Protein AF-A0A9P4JYI6-F1 (afdb_monomer_lite)

pLDDT: mean 71.0, std 21.65, range [31.23, 93.5]

Structure (mmCIF, N/CA/C/O backbone):
data_AF-A0A9P4JYI6-F1
#
_entry.id   AF-A0A9P4JYI6-F1
#
loop_
_atom_site.group_PDB
_atom_site.id
_atom_site.type_symbol
_atom_site.label_atom_id
_atom_site.label_alt_id
_atom_site.label_comp_id
_atom_site.label_asym_id
_atom_site.label_entity_id
_atom_site.label_seq_id
_atom_site.pdbx_PDB_ins_code
_atom_site.Cartn_x
_atom_site.Cartn_y
_atom_site.Cartn_z
_atom_site.occupancy
_atom_site.B_iso_or_equiv
_atom_site.auth_seq_id
_atom_site.auth_comp_id
_atom_site.auth_asym_id
_atom_site.auth_atom_id
_atom_site.pdbx_PDB_model_num
ATOM 1 N N . MET A 1 1 ? 8.606 19.286 45.311 1.00 44.72 1 MET A N 1
ATOM 2 C CA . MET A 1 1 ? 9.132 18.581 46.495 1.00 44.72 1 MET A CA 1
ATOM 3 C C . MET A 1 1 ? 8.468 19.183 47.720 1.00 44.72 1 MET A C 1
ATOM 5 O O . MET A 1 1 ? 8.935 20.204 48.192 1.00 44.72 1 MET A O 1
ATOM 9 N N . VAL A 1 2 ? 7.347 18.635 48.188 1.00 34.31 2 VAL A N 1
ATOM 10 C CA . VAL A 1 2 ? 6.924 18.897 49.569 1.00 34.31 2 VAL A CA 1
ATOM 11 C C . VAL A 1 2 ? 6.170 17.694 50.101 1.00 34.31 2 VAL A C 1
ATOM 13 O O . VAL A 1 2 ? 5.292 17.134 49.452 1.00 34.31 2 VAL A O 1
ATOM 16 N N . GLN A 1 3 ? 6.631 17.291 51.268 1.00 32.56 3 GLN A N 1
ATOM 17 C CA . GLN A 1 3 ? 6.399 16.056 51.972 1.00 32.56 3 GLN A CA 1
ATOM 18 C C . GLN A 1 3 ? 5.560 16.435 53.199 1.00 32.56 3 GLN A C 1
ATOM 20 O O . GLN A 1 3 ? 5.984 17.257 53.997 1.00 32.56 3 GLN A O 1
ATOM 25 N N . THR A 1 4 ? 4.343 15.895 53.269 1.00 39.03 4 THR A N 1
ATOM 26 C CA . THR A 1 4 ? 3.906 14.984 54.338 1.00 39.03 4 THR A CA 1
ATOM 27 C C . THR A 1 4 ? 4.042 15.423 55.818 1.00 39.03 4 THR A C 1
ATOM 29 O O . THR A 1 4 ? 5.146 15.596 56.319 1.00 39.03 4 THR A O 1
ATOM 32 N N . LEU A 1 5 ? 2.889 15.330 56.524 1.00 36.34 5 LEU A N 1
ATOM 33 C CA . LEU A 1 5 ? 2.653 15.147 57.987 1.00 36.34 5 LEU A CA 1
ATOM 34 C C . LEU A 1 5 ? 2.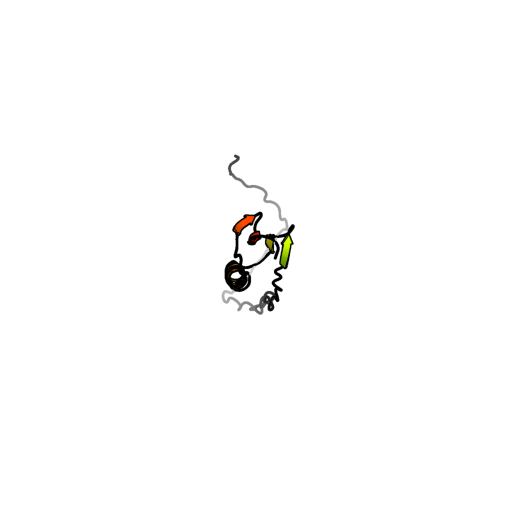726 16.430 58.857 1.00 36.34 5 LEU A C 1
ATOM 36 O O . LEU A 1 5 ? 3.521 17.309 58.582 1.00 36.34 5 LEU A O 1
ATOM 40 N N . ARG A 1 6 ? 1.963 16.630 59.948 1.00 36.19 6 ARG A N 1
ATOM 41 C CA . ARG A 1 6 ? 1.177 15.737 60.825 1.00 36.19 6 ARG A CA 1
ATOM 42 C C . ARG A 1 6 ? 0.316 16.569 61.816 1.00 36.19 6 ARG A C 1
ATOM 44 O O . ARG A 1 6 ? 0.744 17.641 62.214 1.00 36.19 6 ARG A O 1
ATOM 51 N N . LEU A 1 7 ? -0.760 15.944 62.322 1.00 34.28 7 LEU A N 1
ATOM 52 C CA . LEU A 1 7 ? -1.267 15.951 63.721 1.00 34.28 7 LEU A CA 1
ATOM 53 C C . LEU A 1 7 ? -2.029 17.157 64.347 1.00 34.28 7 LEU A C 1
ATOM 55 O O . LEU A 1 7 ? -1.478 18.223 64.570 1.00 34.28 7 LEU A O 1
ATOM 59 N N . LEU A 1 8 ? -3.233 16.814 64.849 1.00 33.75 8 LEU A N 1
ATOM 60 C CA . LEU A 1 8 ? -3.726 16.928 66.247 1.00 33.75 8 LEU A CA 1
ATOM 61 C C . LEU A 1 8 ? -4.955 17.836 66.536 1.00 33.75 8 LEU A C 1
ATOM 63 O O . LEU A 1 8 ? -4.852 19.047 66.654 1.00 33.75 8 LEU A O 1
ATOM 67 N N . VAL A 1 9 ? -6.106 17.168 66.722 1.00 39.78 9 VAL A N 1
ATOM 68 C CA . VAL A 1 9 ? -7.126 17.266 67.803 1.00 39.78 9 VAL A CA 1
ATOM 69 C C . VAL A 1 9 ? -7.389 18.630 68.483 1.00 39.78 9 VAL A C 1
ATOM 71 O O . VAL A 1 9 ? -6.529 19.118 69.205 1.00 39.78 9 VAL A O 1
ATOM 74 N N . HIS A 1 10 ? -8.640 19.121 68.438 1.00 34.38 10 HIS A N 1
ATOM 75 C CA . HIS A 1 10 ? -9.560 19.256 69.599 1.00 34.38 10 HIS A CA 1
ATOM 76 C C . HIS A 1 10 ? -10.811 20.086 69.264 1.00 34.38 10 HIS A C 1
ATOM 78 O O . HIS A 1 10 ? -10.718 21.158 68.682 1.00 34.38 10 HIS A O 1
ATOM 84 N N . GLY A 1 11 ? -11.983 19.610 69.701 1.00 38.25 11 GLY A N 1
ATOM 85 C CA . GLY A 1 11 ? -13.228 20.380 69.638 1.00 38.25 11 GLY A CA 1
ATOM 86 C C . GLY A 1 11 ? -14.481 19.589 70.016 1.00 38.25 11 GLY A C 1
ATOM 87 O O . GLY A 1 11 ? -15.407 19.498 69.221 1.00 38.25 11 GLY A O 1
ATOM 88 N N . LYS A 1 12 ? -14.518 18.990 71.216 1.00 41.00 12 LYS A N 1
ATOM 89 C CA . LYS A 1 12 ? -15.791 18.700 71.910 1.00 41.00 12 LYS A CA 1
ATOM 90 C C . LYS A 1 12 ? -16.288 20.029 72.490 1.00 41.00 12 LYS A C 1
ATOM 92 O O . LYS A 1 12 ? -15.466 20.843 72.899 1.00 41.00 12 LYS A O 1
ATOM 97 N N . MET A 1 13 ? -17.580 20.331 72.455 1.00 36.22 13 MET A N 1
ATOM 98 C CA . MET A 1 13 ? -18.556 20.245 73.559 1.00 36.22 13 MET A CA 1
ATOM 99 C C . MET A 1 13 ? -19.767 21.114 73.099 1.00 36.22 13 MET A C 1
ATOM 101 O O . MET A 1 13 ? -19.565 22.006 72.286 1.00 36.22 13 MET A O 1
ATOM 105 N N . PHE A 1 14 ? -21.037 20.992 73.490 1.00 35.47 14 PHE A N 1
ATOM 106 C CA . PHE A 1 14 ? -21.660 20.691 74.777 1.00 35.47 14 PHE A CA 1
ATOM 107 C C . PHE A 1 14 ? -23.128 20.297 74.500 1.00 35.47 14 PHE A C 1
ATOM 109 O O . PHE A 1 14 ? -23.836 21.009 73.791 1.00 35.47 14 PHE A O 1
ATOM 116 N N . PHE A 1 15 ? -23.584 19.193 75.090 1.00 34.75 15 PHE A N 1
ATOM 117 C CA . PHE A 1 15 ? -24.986 18.768 75.156 1.00 34.75 15 PHE A CA 1
ATOM 118 C C . PHE A 1 15 ? -25.498 19.074 76.570 1.00 34.75 15 PHE A C 1
ATOM 120 O O . PHE A 1 15 ? -24.754 18.880 77.536 1.00 34.75 15 PHE A O 1
ATOM 127 N N . LYS A 1 16 ? -26.728 19.576 76.716 1.00 36.75 16 LYS A N 1
ATOM 128 C CA . LYS A 1 16 ? -27.294 19.947 78.020 1.00 36.75 16 LYS A CA 1
ATOM 129 C C . LYS A 1 16 ? -28.787 19.644 78.078 1.00 36.75 16 LYS A C 1
ATOM 131 O O . LYS A 1 16 ? -29.568 20.425 77.561 1.00 36.75 16 LYS A O 1
ATOM 136 N N . GLU A 1 17 ? -29.147 18.577 78.787 1.00 35.78 17 GLU A N 1
ATOM 137 C CA . GLU A 1 17 ? -30.449 18.394 79.454 1.00 35.78 17 GLU A CA 1
ATOM 138 C C . GLU A 1 17 ? -30.297 17.237 80.470 1.00 35.78 17 GLU A C 1
ATOM 140 O O . GLU A 1 17 ? -29.926 16.133 80.089 1.00 35.78 17 GLU A O 1
ATOM 145 N N . LYS A 1 18 ? -30.096 17.512 81.768 1.00 31.23 18 LYS A N 1
ATOM 146 C CA . LYS A 1 18 ? -31.064 17.692 82.878 1.00 31.23 18 LYS A CA 1
ATOM 147 C C . LYS A 1 18 ? -31.843 16.411 83.253 1.00 31.23 18 LYS A C 1
ATOM 149 O O . LYS A 1 18 ? -32.882 16.118 82.683 1.00 31.23 18 LYS A O 1
ATOM 154 N N . SER A 1 19 ? -31.349 15.694 84.270 1.00 41.53 19 SER A N 1
ATOM 155 C CA . SER A 1 19 ? -32.048 14.605 84.993 1.00 41.53 19 SER A CA 1
ATOM 156 C C . SER A 1 19 ? -33.069 15.154 86.012 1.00 41.53 19 SER A C 1
ATOM 158 O O . SER A 1 19 ? -32.949 16.324 86.397 1.00 41.53 19 SER A O 1
ATOM 160 N N . PRO A 1 20 ? -34.045 14.341 86.480 1.00 40.97 20 PRO A N 1
ATOM 161 C CA . PRO A 1 20 ? -33.833 13.531 87.701 1.00 40.97 20 PRO A CA 1
ATOM 162 C C . PRO A 1 20 ? -34.500 12.120 87.723 1.00 40.97 20 PRO A C 1
ATOM 164 O O . PRO A 1 20 ? -35.442 11.853 86.988 1.00 40.97 20 PRO A O 1
ATOM 167 N N . LEU A 1 21 ? -33.978 11.230 88.586 1.00 40.50 21 LEU A N 1
ATOM 168 C CA . LEU A 1 21 ? -34.416 9.843 88.923 1.00 40.50 21 LEU A CA 1
ATOM 169 C C . LEU A 1 21 ? -35.647 9.837 89.894 1.00 40.50 21 LEU A C 1
ATOM 171 O O . LEU A 1 21 ? -35.897 10.921 90.431 1.00 40.50 21 LEU A O 1
ATOM 175 N N . PRO A 1 22 ? -36.377 8.719 90.209 1.00 47.97 22 PRO A N 1
ATOM 176 C CA . PRO A 1 22 ? -35.809 7.461 90.754 1.00 47.97 22 PRO A CA 1
ATOM 177 C C . PRO A 1 22 ? -36.497 6.092 90.432 1.00 47.97 22 PRO A C 1
ATOM 179 O O . PRO A 1 22 ? -37.664 6.017 90.071 1.00 47.97 22 PRO A O 1
ATOM 182 N N . ASP A 1 23 ? -35.700 5.041 90.680 1.00 37.47 23 ASP A N 1
ATOM 183 C CA . ASP A 1 23 ? -35.980 3.678 91.197 1.00 37.47 23 ASP A CA 1
ATOM 184 C C . ASP A 1 23 ? -36.693 2.541 90.417 1.00 37.47 23 ASP A C 1
ATOM 186 O O . ASP A 1 23 ? -37.613 2.720 89.630 1.00 37.47 23 ASP A O 1
ATOM 190 N N . GLU A 1 24 ? -36.238 1.337 90.783 1.00 39.84 24 GLU A N 1
ATOM 191 C CA . GLU A 1 24 ? -36.752 -0.024 90.591 1.00 39.84 24 GLU A CA 1
ATOM 192 C C . GLU A 1 24 ? -36.383 -0.893 89.364 1.00 39.84 24 GLU A C 1
ATOM 194 O O . GLU A 1 24 ? -37.043 -0.963 88.332 1.00 39.84 24 GLU A O 1
ATOM 199 N N . THR A 1 25 ? -35.366 -1.726 89.630 1.00 39.56 25 THR A N 1
ATOM 200 C CA . THR A 1 25 ? -35.439 -3.203 89.595 1.00 39.56 25 THR A CA 1
ATOM 201 C C . THR A 1 25 ? -35.280 -3.928 88.246 1.00 39.56 25 THR A C 1
ATOM 203 O O . THR A 1 25 ? -36.202 -4.104 87.458 1.00 39.56 25 THR A O 1
ATOM 206 N N . LYS A 1 26 ? -34.061 -4.471 88.069 1.00 48.44 26 LYS A N 1
ATOM 207 C CA . LYS A 1 26 ? -33.667 -5.696 87.333 1.00 48.44 26 LYS A CA 1
ATOM 208 C C . LYS A 1 26 ? -34.767 -6.427 86.540 1.00 48.44 26 LYS A C 1
ATOM 210 O O . LYS A 1 26 ? -35.610 -7.091 87.138 1.00 48.44 26 LYS A O 1
ATOM 215 N N . LYS A 1 27 ? -34.534 -6.597 85.232 1.00 37.78 27 LYS A N 1
ATOM 216 C CA . LYS A 1 27 ? -34.701 -7.897 84.550 1.00 37.78 27 LYS A CA 1
ATOM 217 C C . LYS A 1 27 ? -33.555 -8.112 83.552 1.00 37.78 27 LYS A C 1
ATOM 219 O O . LYS A 1 27 ? -33.348 -7.253 82.700 1.00 37.78 27 LYS A O 1
ATOM 224 N N . PRO A 1 28 ? -32.778 -9.202 83.653 1.00 44.66 28 PRO A N 1
ATOM 225 C CA . PRO A 1 28 ? -31.832 -9.573 82.613 1.00 44.66 28 PRO A CA 1
ATOM 226 C C . PRO A 1 28 ? -32.527 -10.399 81.513 1.00 44.66 28 PRO A C 1
ATOM 228 O O . PRO A 1 28 ? -33.561 -11.017 81.755 1.00 44.66 28 PRO A O 1
ATOM 231 N N . VAL A 1 29 ? -31.844 -10.498 80.367 1.00 49.25 29 VAL A N 1
ATOM 232 C CA . VAL A 1 29 ? -31.948 -11.556 79.336 1.00 49.25 29 VAL A CA 1
ATOM 233 C C . VAL A 1 29 ? -32.920 -11.303 78.166 1.00 49.25 29 VAL A C 1
ATOM 235 O O . VAL A 1 29 ? -34.121 -11.532 78.271 1.00 49.25 29 VAL A O 1
ATOM 238 N N . THR A 1 30 ? -32.367 -10.910 77.007 1.00 46.34 30 THR A N 1
ATOM 239 C CA . THR A 1 30 ? -32.298 -11.673 75.723 1.00 46.34 30 THR A CA 1
ATOM 240 C C . THR A 1 30 ? -32.124 -10.678 74.551 1.00 46.34 30 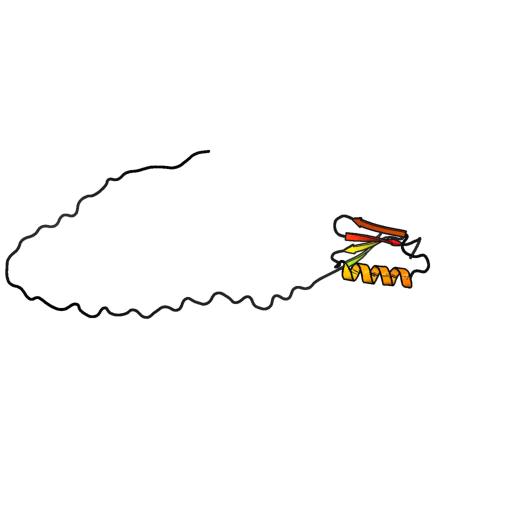THR A C 1
ATOM 242 O O . THR A 1 30 ? -32.937 -9.761 74.446 1.00 46.34 30 THR A O 1
ATOM 245 N N . PRO A 1 31 ? -31.110 -10.799 73.664 1.00 51.41 31 PRO A N 1
ATOM 246 C CA . PRO A 1 31 ? -31.024 -9.954 72.471 1.00 51.41 31 PRO A CA 1
ATOM 247 C C . PRO A 1 31 ? -32.123 -10.345 71.471 1.00 51.41 31 PRO A C 1
ATOM 249 O O . PRO A 1 31 ? -32.269 -11.515 71.120 1.00 51.41 31 PRO A O 1
ATOM 252 N N . ALA A 1 32 ? -32.916 -9.365 71.038 1.00 57.06 32 ALA A N 1
ATOM 253 C CA . ALA A 1 32 ? -33.911 -9.532 69.984 1.00 57.06 32 ALA A CA 1
ATOM 254 C C . ALA A 1 32 ? -33.226 -9.861 68.638 1.00 57.06 32 ALA A C 1
ATOM 256 O O . ALA A 1 32 ? -32.149 -9.324 68.374 1.00 57.06 32 ALA A O 1
ATOM 257 N N . PRO A 1 33 ? -33.815 -10.714 67.778 1.00 58.47 33 PRO A N 1
ATOM 258 C CA . PRO A 1 33 ? -33.277 -10.976 66.447 1.00 58.47 33 PRO A CA 1
ATOM 259 C C . PRO A 1 33 ? -33.388 -9.712 65.583 1.00 58.47 33 PRO A C 1
ATOM 261 O O . PRO A 1 33 ? -34.468 -9.137 65.442 1.00 58.47 33 PRO A O 1
ATOM 264 N N . GLU A 1 34 ? -32.262 -9.264 65.027 1.00 59.47 34 GLU A N 1
ATOM 265 C CA . GLU A 1 34 ? -32.194 -8.104 64.135 1.00 59.47 34 GLU A CA 1
ATOM 266 C C . GLU A 1 34 ? -33.043 -8.328 62.865 1.00 59.47 34 GLU A C 1
ATOM 268 O O . GLU A 1 34 ? -32.948 -9.392 62.242 1.00 59.47 34 GLU A O 1
ATOM 273 N N . PRO A 1 35 ? -33.857 -7.345 62.433 1.00 59.38 35 PRO A N 1
ATOM 274 C CA . PRO A 1 35 ? -34.569 -7.418 61.163 1.00 59.38 35 PRO A CA 1
ATOM 275 C C . PRO A 1 35 ? -33.562 -7.347 60.007 1.00 59.38 35 PRO A C 1
ATOM 277 O O . PRO A 1 35 ? -32.922 -6.324 59.770 1.00 59.38 35 PRO A O 1
ATOM 280 N N . THR A 1 36 ? -33.409 -8.452 59.282 1.00 60.56 36 THR A N 1
ATOM 281 C CA . THR A 1 36 ? -32.509 -8.565 58.130 1.00 60.56 36 THR A CA 1
ATOM 282 C C . THR A 1 36 ? -33.098 -7.785 56.948 1.00 60.56 36 THR A C 1
ATOM 284 O O . THR A 1 36 ? -34.164 -8.132 56.439 1.00 60.56 36 THR A O 1
ATOM 287 N N . LEU A 1 37 ? -32.433 -6.709 56.517 1.00 64.81 37 LEU A N 1
ATOM 288 C CA . LEU A 1 37 ? -32.827 -5.948 55.324 1.00 64.81 37 LEU A CA 1
ATOM 289 C C . LEU A 1 37 ? -32.656 -6.806 54.052 1.00 64.81 37 LEU A C 1
ATOM 291 O O . LEU A 1 37 ? -31.713 -7.600 53.988 1.00 64.81 37 LEU A O 1
ATOM 295 N N . PRO A 1 38 ? -33.513 -6.657 53.020 1.00 67.06 38 PRO A N 1
ATOM 296 C CA . PRO A 1 38 ? -33.340 -7.377 51.764 1.00 67.06 38 PRO A CA 1
ATOM 297 C C . PRO A 1 38 ? -32.061 -6.921 51.053 1.00 67.06 38 PRO A C 1
ATOM 299 O O . PRO A 1 38 ? -31.787 -5.725 50.931 1.00 67.06 38 PRO A O 1
ATOM 302 N N . ALA A 1 39 ? -31.285 -7.886 50.565 1.00 71.44 39 ALA A N 1
ATOM 303 C CA . ALA A 1 39 ? -30.090 -7.622 49.779 1.00 71.44 39 ALA A CA 1
ATOM 304 C C . ALA A 1 39 ? -30.467 -6.914 48.468 1.00 71.44 39 ALA A C 1
ATOM 306 O O . ALA A 1 39 ? -31.243 -7.434 47.667 1.00 71.44 39 ALA A O 1
ATOM 307 N N . TYR A 1 40 ? -29.911 -5.726 48.243 1.00 62.94 40 TYR A N 1
ATOM 308 C CA . TYR A 1 40 ? -30.005 -5.031 46.965 1.00 62.94 40 TYR A CA 1
ATOM 309 C C . TYR A 1 40 ? -29.011 -5.654 45.977 1.00 62.94 40 TYR A C 1
ATOM 311 O O . TYR A 1 40 ? -27.802 -5.664 46.211 1.00 62.94 40 TYR A O 1
ATOM 319 N N . THR A 1 41 ? -29.509 -6.179 44.858 1.00 74.19 41 THR A N 1
ATOM 320 C CA . THR A 1 41 ? -28.667 -6.599 43.735 1.00 74.19 41 THR A CA 1
ATOM 321 C C . THR A 1 41 ? -28.121 -5.348 43.042 1.00 74.19 41 THR A C 1
ATOM 323 O O . THR A 1 41 ? -28.916 -4.516 42.595 1.00 74.19 41 THR A O 1
ATOM 326 N N . PRO A 1 42 ? -26.794 -5.165 42.922 1.00 72.00 42 PRO A N 1
ATOM 327 C CA . PRO A 1 42 ? -26.261 -4.085 42.106 1.00 72.00 42 PRO A CA 1
ATOM 328 C C . PRO A 1 42 ? -26.669 -4.307 40.644 1.00 72.00 42 PRO A C 1
ATOM 330 O O . PRO A 1 42 ? -26.564 -5.415 40.119 1.00 72.00 42 PRO A O 1
ATOM 333 N N . SER A 1 43 ? -27.154 -3.247 39.995 1.00 72.56 43 SER A N 1
ATOM 334 C CA . SER A 1 43 ? -27.468 -3.251 38.564 1.00 72.56 43 SER A CA 1
ATOM 335 C C . SER A 1 43 ? -26.213 -3.627 37.771 1.00 72.56 43 SER A C 1
ATOM 337 O O . SER A 1 43 ? -25.170 -2.986 37.925 1.00 72.56 43 SER A O 1
ATOM 339 N N . ALA A 1 44 ? -26.289 -4.686 36.964 1.00 72.50 44 ALA A N 1
ATOM 340 C CA . ALA A 1 44 ? -25.172 -5.129 36.139 1.00 72.50 44 ALA A CA 1
ATOM 341 C C . ALA A 1 44 ? -24.778 -4.022 35.147 1.00 72.50 44 ALA A C 1
ATOM 343 O O . ALA A 1 44 ? -25.634 -3.411 34.504 1.00 72.50 44 ALA A O 1
ATOM 344 N N . ALA A 1 45 ? -23.475 -3.758 35.030 1.00 76.38 45 ALA A N 1
ATOM 345 C CA . ALA A 1 45 ? -22.947 -2.764 34.102 1.00 76.38 45 ALA A CA 1
ATOM 346 C C . ALA A 1 45 ? -23.338 -3.101 32.645 1.00 76.38 45 ALA A C 1
ATOM 348 O O . ALA A 1 45 ? -23.416 -4.291 32.307 1.00 76.38 45 ALA A O 1
ATOM 349 N N . PRO A 1 46 ? -23.549 -2.089 31.774 1.00 73.31 46 PRO A N 1
ATOM 350 C CA . PRO A 1 46 ? -23.845 -2.308 30.363 1.00 73.31 46 PRO A CA 1
ATOM 351 C C . PRO A 1 46 ? -22.817 -3.260 29.753 1.00 73.31 46 PRO A C 1
ATOM 353 O O . PRO A 1 46 ? -21.616 -2.987 29.779 1.00 73.31 46 PRO A O 1
ATOM 356 N N . GLN A 1 47 ? -23.283 -4.397 29.241 1.00 76.50 47 GLN A N 1
ATOM 357 C CA . GLN A 1 47 ? -22.418 -5.319 28.517 1.00 76.50 47 GLN A CA 1
ATOM 358 C C . GLN A 1 47 ? -22.053 -4.659 27.182 1.00 76.50 47 GLN A C 1
ATOM 360 O O . GLN A 1 47 ? -22.962 -4.194 26.486 1.00 76.50 47 GLN A O 1
ATOM 365 N N . PRO A 1 48 ? -20.764 -4.573 26.812 1.00 76.44 48 PRO A N 1
ATOM 366 C CA . PRO A 1 48 ? -20.391 -4.066 25.502 1.00 76.44 48 PRO A CA 1
ATOM 367 C C . PRO A 1 48 ? -21.006 -4.980 24.435 1.00 76.44 48 PRO A C 1
ATOM 369 O O . PRO A 1 48 ? -20.662 -6.156 24.331 1.00 76.44 48 PRO A O 1
ATOM 372 N N . GLY A 1 49 ? -21.968 -4.445 23.680 1.00 80.12 49 GLY A N 1
ATOM 373 C CA . GLY A 1 49 ? -22.505 -5.108 22.494 1.00 80.12 49 GLY A CA 1
ATOM 374 C C . GLY A 1 49 ? -21.424 -5.262 21.416 1.00 80.12 49 GLY A C 1
ATOM 375 O O . GLY A 1 49 ? -20.370 -4.626 21.512 1.00 80.12 49 GLY A O 1
ATOM 376 N N . PRO A 1 50 ? -21.654 -6.090 20.382 1.00 79.69 50 PRO A N 1
ATOM 377 C CA . PRO A 1 50 ? -20.677 -6.278 19.317 1.00 79.69 50 PRO A CA 1
ATOM 378 C C . PRO A 1 50 ? -20.358 -4.935 18.647 1.00 79.69 50 PRO A C 1
ATOM 380 O O . PRO A 1 50 ? -21.236 -4.281 18.083 1.00 79.69 50 PRO A O 1
ATOM 383 N N . SER A 1 51 ? -19.095 -4.515 18.716 1.00 79.50 51 SER A N 1
ATOM 384 C CA . SER A 1 51 ? -18.602 -3.332 18.019 1.00 79.50 51 SER A CA 1
ATOM 385 C C . SER A 1 51 ? -18.274 -3.704 16.574 1.00 79.50 51 SER A C 1
ATOM 387 O O . SER A 1 51 ? -17.296 -4.391 16.289 1.00 79.50 51 SER A O 1
ATOM 389 N N . PHE A 1 52 ? -19.100 -3.250 15.634 1.00 82.38 52 PHE A N 1
ATOM 390 C CA . PHE A 1 52 ? -18.749 -3.311 14.220 1.00 82.38 52 PHE A CA 1
ATOM 391 C C . PHE A 1 52 ? -17.715 -2.221 13.917 1.00 82.38 52 PHE A C 1
ATOM 393 O O . PHE A 1 52 ? -17.984 -1.035 14.107 1.00 82.38 52 PHE A O 1
ATOM 400 N N . GLN A 1 53 ? -16.528 -2.624 13.466 1.00 82.94 53 GLN A N 1
ATOM 401 C CA . GLN A 1 53 ? -15.490 -1.709 12.999 1.00 82.94 53 GLN A CA 1
ATOM 402 C C . GLN A 1 53 ? -15.249 -1.953 11.511 1.00 82.94 53 GLN A C 1
ATOM 404 O O . GLN A 1 53 ? -14.743 -3.003 11.120 1.00 82.94 53 GLN A O 1
ATOM 409 N N . THR A 1 54 ? -15.604 -0.978 10.675 1.00 86.56 54 THR A N 1
ATOM 410 C CA . THR A 1 54 ? -15.247 -1.011 9.255 1.00 86.56 54 THR A CA 1
ATOM 411 C C . THR A 1 54 ? -13.770 -0.685 9.112 1.00 86.56 54 THR A C 1
ATOM 413 O O . THR A 1 54 ? -13.335 0.403 9.488 1.00 86.56 54 THR A O 1
ATOM 416 N N . GLN A 1 55 ? -13.006 -1.601 8.530 1.00 85.19 55 GLN A N 1
ATOM 417 C CA . GLN A 1 55 ? -11.649 -1.307 8.092 1.00 85.19 55 GLN A CA 1
ATOM 418 C C . GLN A 1 55 ? -11.701 -0.762 6.668 1.00 85.19 55 GLN A C 1
ATOM 420 O O . GLN A 1 55 ? -12.255 -1.397 5.771 1.00 85.19 55 GLN A O 1
ATOM 425 N N . CYS A 1 56 ? -11.153 0.431 6.465 1.00 87.38 56 CYS A N 1
ATOM 426 C CA . CYS A 1 56 ? -10.950 1.002 5.145 1.00 87.38 56 CYS A CA 1
ATOM 427 C C . CYS A 1 56 ? -9.453 1.045 4.840 1.00 87.38 56 CYS A C 1
ATOM 429 O O . CYS A 1 56 ? -8.637 1.378 5.697 1.00 87.38 56 CYS A O 1
ATOM 431 N N . ALA A 1 57 ? -9.112 0.709 3.604 1.00 88.69 57 ALA A N 1
ATOM 432 C CA . ALA A 1 57 ? -7.779 0.860 3.051 1.00 88.69 57 ALA A CA 1
ATOM 433 C C . ALA A 1 57 ? -7.918 1.581 1.710 1.00 88.69 57 ALA A C 1
ATOM 435 O O . ALA A 1 57 ? -8.917 1.393 1.007 1.00 88.69 57 ALA A O 1
ATOM 436 N N . SER A 1 58 ? -6.962 2.438 1.364 1.00 91.38 58 SER A N 1
ATOM 437 C CA . SER A 1 58 ? -7.009 3.188 0.109 1.00 91.38 58 SER A CA 1
ATOM 438 C C . SER A 1 58 ? -5.681 3.138 -0.628 1.00 91.38 58 SER A C 1
ATOM 440 O O . SER A 1 58 ? -4.602 3.240 -0.042 1.00 91.38 58 SER A O 1
ATOM 442 N N . LEU A 1 59 ? -5.778 2.918 -1.935 1.00 90.56 59 LEU A N 1
ATOM 443 C CA . LEU A 1 59 ? -4.649 2.820 -2.843 1.00 90.56 59 LEU A CA 1
ATOM 444 C C . LEU A 1 59 ? -4.728 3.988 -3.814 1.00 90.56 59 LEU A C 1
ATOM 446 O O . LEU A 1 59 ? -5.761 4.196 -4.452 1.00 90.56 59 LEU A O 1
ATOM 450 N N . SER A 1 60 ? -3.652 4.757 -3.906 1.00 90.50 60 SER A N 1
ATOM 451 C CA . SER A 1 60 ? -3.562 5.891 -4.818 1.00 90.50 60 SER A CA 1
ATOM 452 C C . SER A 1 60 ? -2.358 5.756 -5.736 1.00 90.50 60 SER A C 1
ATOM 454 O O . SER A 1 60 ? -1.304 5.254 -5.347 1.00 90.50 60 SER A O 1
ATOM 456 N N . LEU A 1 61 ? -2.530 6.213 -6.974 1.00 89.25 61 LEU A N 1
ATOM 457 C CA . LEU A 1 61 ? -1.433 6.411 -7.908 1.00 89.25 61 LEU A CA 1
ATOM 458 C C . LEU A 1 61 ? -0.918 7.843 -7.735 1.00 89.25 61 LEU A C 1
ATOM 460 O O . LEU A 1 61 ? -1.685 8.803 -7.796 1.00 89.25 61 LEU A O 1
ATOM 464 N N . HIS A 1 62 ? 0.373 7.974 -7.468 1.00 84.62 62 HIS A N 1
ATOM 465 C CA . HIS A 1 62 ? 1.070 9.225 -7.235 1.00 84.62 62 HIS A CA 1
ATOM 466 C C . HIS A 1 62 ? 2.082 9.480 -8.356 1.00 84.62 62 HIS A C 1
ATOM 468 O O . HIS A 1 62 ? 2.860 8.601 -8.730 1.00 84.62 62 HIS A O 1
ATOM 474 N N . MET A 1 63 ? 2.096 10.719 -8.854 1.00 83.38 63 MET A N 1
ATOM 475 C CA . MET A 1 63 ? 2.839 11.119 -10.053 1.00 83.38 63 MET A CA 1
ATOM 476 C C . MET A 1 63 ? 2.510 10.204 -11.242 1.00 83.38 63 MET A C 1
ATOM 478 O O . MET A 1 63 ? 1.351 10.140 -11.637 1.00 83.38 63 MET A O 1
ATOM 482 N N . GLU A 1 64 ? 3.504 9.522 -11.804 1.00 81.81 64 GLU A N 1
ATOM 483 C CA . GLU A 1 64 ? 3.330 8.661 -12.975 1.00 81.81 64 GLU A CA 1
ATOM 484 C C . GLU A 1 64 ? 3.503 7.181 -12.631 1.00 81.81 64 GLU A C 1
ATOM 486 O O . GLU A 1 64 ? 2.828 6.347 -13.216 1.00 81.81 64 GLU A O 1
ATOM 491 N N . ASP A 1 65 ? 4.375 6.846 -11.678 1.00 87.12 65 ASP A N 1
ATOM 492 C CA . ASP A 1 65 ? 4.874 5.483 -11.490 1.00 87.12 65 ASP A CA 1
ATOM 493 C C . ASP A 1 65 ? 4.850 4.989 -10.037 1.00 87.12 65 ASP A C 1
ATOM 495 O O . ASP A 1 65 ? 5.380 3.918 -9.747 1.00 87.12 65 ASP A O 1
ATOM 499 N N . LYS A 1 66 ? 4.249 5.728 -9.097 1.00 90.00 66 LYS A N 1
ATOM 500 C CA . LYS A 1 66 ? 4.275 5.365 -7.670 1.00 90.00 66 LYS A CA 1
ATOM 501 C C . LYS A 1 66 ? 2.899 4.976 -7.167 1.00 90.00 66 LYS A C 1
ATOM 503 O O . LYS A 1 66 ? 1.982 5.784 -7.191 1.00 90.00 66 LYS A O 1
ATOM 508 N N . LEU A 1 67 ? 2.760 3.771 -6.634 1.00 90.75 67 LEU A N 1
ATOM 509 C CA . LEU A 1 67 ? 1.579 3.373 -5.875 1.00 90.75 67 LEU A CA 1
ATOM 510 C C . LEU A 1 67 ? 1.800 3.615 -4.396 1.00 90.75 67 LEU A C 1
ATOM 512 O O . LEU A 1 67 ? 2.813 3.187 -3.853 1.00 90.75 67 LEU A O 1
ATOM 516 N N . ARG A 1 68 ? 0.830 4.249 -3.745 1.00 92.12 68 ARG A N 1
ATOM 517 C CA . ARG A 1 68 ? 0.828 4.486 -2.307 1.00 92.12 68 ARG A CA 1
ATOM 518 C C . ARG A 1 68 ? -0.307 3.714 -1.648 1.00 92.12 68 ARG A C 1
ATOM 520 O O . ARG A 1 68 ? -1.461 3.813 -2.063 1.00 92.12 68 ARG A O 1
ATOM 527 N N . PHE A 1 69 ? 0.035 2.972 -0.604 1.00 92.44 69 PHE A N 1
ATOM 528 C CA . PHE A 1 69 ? -0.858 2.129 0.179 1.00 92.44 69 PHE A CA 1
ATOM 529 C C . PHE A 1 69 ? -1.115 2.795 1.530 1.00 92.44 69 PHE A C 1
ATOM 531 O O . PHE A 1 69 ? -0.210 2.952 2.349 1.00 92.44 69 PHE A O 1
ATOM 538 N N . LEU A 1 70 ? -2.358 3.208 1.765 1.00 91.50 70 LEU A N 1
ATOM 539 C CA . LEU A 1 70 ? -2.790 3.872 2.991 1.00 91.50 70 LEU A CA 1
ATOM 540 C C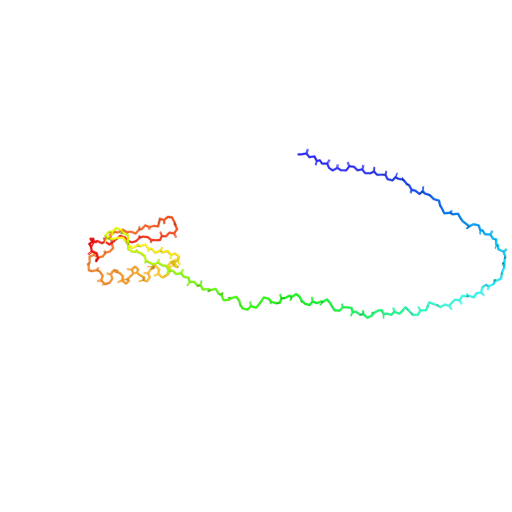 . LEU A 1 70 ? -3.665 2.921 3.810 1.00 91.50 70 LEU A C 1
ATOM 542 O O . LEU A 1 70 ? -4.651 2.391 3.298 1.00 91.50 70 LEU A O 1
ATOM 546 N N . LEU A 1 71 ? -3.321 2.747 5.091 1.00 90.31 71 LEU A N 1
ATOM 547 C CA . LEU A 1 71 ? -4.052 1.893 6.043 1.00 90.31 71 LEU A CA 1
ATOM 548 C C . LEU A 1 71 ? -4.106 0.406 5.644 1.00 90.31 71 LEU A C 1
ATOM 550 O O . LEU A 1 71 ? -4.991 -0.329 6.076 1.00 90.31 71 LEU A O 1
ATOM 554 N N . PHE A 1 72 ? -3.152 -0.052 4.832 1.00 89.75 72 PHE A N 1
ATOM 555 C CA . PHE A 1 72 ? -3.022 -1.465 4.498 1.00 89.75 72 PHE A CA 1
ATOM 556 C C . PHE A 1 72 ? -2.261 -2.227 5.584 1.00 89.75 72 PHE A C 1
ATOM 558 O O . PHE A 1 72 ? -1.315 -1.714 6.181 1.00 89.75 72 PHE A O 1
ATOM 565 N N . SER A 1 73 ? -2.651 -3.483 5.811 1.00 89.69 73 SER A N 1
ATOM 566 C CA . SER A 1 73 ? -1.824 -4.415 6.575 1.00 89.69 73 SER A CA 1
ATOM 567 C C . SER A 1 73 ? -0.621 -4.856 5.741 1.00 89.69 73 SER A C 1
ATOM 569 O O . SER A 1 73 ? -0.715 -4.988 4.519 1.00 89.69 73 SER A O 1
ATOM 571 N N . ILE A 1 74 ? 0.496 -5.151 6.408 1.00 88.69 74 ILE A N 1
ATOM 572 C CA . ILE A 1 74 ? 1.732 -5.603 5.752 1.00 88.69 74 ILE A CA 1
ATOM 573 C C . ILE A 1 74 ? 1.521 -6.856 4.888 1.00 88.69 74 ILE A C 1
ATOM 575 O O . ILE A 1 74 ? 2.092 -6.975 3.808 1.00 88.69 74 ILE A O 1
ATOM 579 N N . GLU A 1 75 ? 0.653 -7.772 5.322 1.00 91.88 75 GLU A N 1
ATOM 580 C CA . GLU A 1 75 ? 0.306 -8.972 4.556 1.00 91.88 75 GLU A CA 1
ATOM 581 C C . GLU A 1 75 ? -0.377 -8.613 3.236 1.00 91.88 75 GLU A C 1
ATOM 583 O O . GLU A 1 75 ? -0.016 -9.141 2.185 1.00 91.88 75 GLU A O 1
ATOM 588 N N . THR A 1 76 ? -1.310 -7.659 3.269 1.00 91.44 76 THR A N 1
ATOM 589 C CA . THR A 1 76 ? -2.012 -7.211 2.064 1.00 91.44 76 THR A CA 1
ATOM 590 C C . THR A 1 76 ? -1.058 -6.485 1.118 1.00 91.44 76 THR A C 1
ATOM 592 O O . THR A 1 76 ? -1.083 -6.748 -0.082 1.00 91.44 76 THR A O 1
ATOM 595 N N . VAL A 1 77 ? -0.160 -5.639 1.641 1.00 91.38 77 VAL A N 1
ATOM 596 C CA . VAL A 1 77 ? 0.877 -4.976 0.829 1.00 91.38 77 VAL A CA 1
ATOM 597 C C . VAL A 1 77 ? 1.784 -6.006 0.155 1.00 91.38 77 VAL A C 1
ATOM 599 O O . VAL A 1 77 ? 2.062 -5.879 -1.035 1.00 91.38 77 VAL A O 1
ATOM 602 N N . ASN A 1 78 ? 2.188 -7.066 0.862 1.00 92.06 78 ASN A N 1
ATOM 603 C CA . ASN A 1 78 ? 3.006 -8.138 0.289 1.00 92.06 78 ASN A CA 1
ATOM 604 C C . ASN A 1 78 ? 2.285 -8.877 -0.848 1.00 92.06 78 ASN A C 1
ATOM 606 O O . ASN A 1 78 ? 2.890 -9.142 -1.886 1.00 92.06 78 ASN A O 1
ATOM 610 N N . ILE A 1 79 ? 0.987 -9.157 -0.698 1.00 93.50 79 ILE A N 1
ATOM 611 C CA . ILE A 1 79 ? 0.176 -9.763 -1.765 1.00 93.50 79 ILE A CA 1
ATOM 612 C C . ILE A 1 79 ? 0.085 -8.821 -2.971 1.00 93.50 79 ILE A C 1
ATOM 614 O O . ILE A 1 79 ? 0.286 -9.250 -4.112 1.00 93.50 79 ILE A O 1
ATOM 618 N N . CYS A 1 80 ? -0.176 -7.532 -2.739 1.00 91.31 80 CYS A N 1
ATOM 619 C CA . CYS A 1 80 ? -0.208 -6.526 -3.798 1.00 91.31 80 CYS A CA 1
ATOM 620 C C . CYS A 1 80 ? 1.140 -6.437 -4.518 1.00 91.31 80 CYS A C 1
ATOM 622 O O . CYS A 1 80 ? 1.171 -6.453 -5.745 1.00 91.31 80 CYS A O 1
ATOM 624 N N . ARG A 1 81 ? 2.252 -6.430 -3.779 1.00 91.50 81 ARG A N 1
ATOM 625 C CA . ARG A 1 81 ? 3.615 -6.439 -4.319 1.00 91.50 81 ARG A CA 1
ATOM 626 C C . ARG A 1 81 ? 3.844 -7.643 -5.231 1.00 91.50 81 ARG A C 1
ATOM 628 O O . ARG A 1 81 ? 4.248 -7.460 -6.376 1.00 91.50 81 ARG A O 1
ATOM 635 N N . SER A 1 82 ? 3.544 -8.857 -4.767 1.00 92.44 82 SER A N 1
ATOM 636 C CA . SER A 1 82 ? 3.682 -10.072 -5.582 1.00 92.44 82 SER A CA 1
ATOM 637 C C . SER A 1 82 ? 2.809 -10.026 -6.835 1.00 92.44 82 SER A C 1
ATOM 639 O O . SER A 1 82 ? 3.263 -10.401 -7.916 1.00 92.44 82 SER A O 1
ATOM 641 N N . THR A 1 83 ? 1.583 -9.517 -6.705 1.00 92.94 83 THR A N 1
ATOM 642 C CA . THR A 1 83 ? 0.656 -9.354 -7.831 1.00 92.94 83 THR A CA 1
ATOM 643 C C . THR A 1 83 ? 1.227 -8.386 -8.863 1.00 92.94 83 THR A C 1
ATOM 645 O O . THR A 1 83 ? 1.314 -8.739 -10.035 1.00 92.94 83 THR A O 1
ATOM 648 N N . ILE A 1 84 ? 1.702 -7.213 -8.430 1.00 90.00 84 ILE A N 1
ATOM 649 C CA . ILE A 1 84 ? 2.311 -6.198 -9.300 1.00 90.00 84 ILE A CA 1
ATOM 650 C C . ILE A 1 84 ? 3.549 -6.762 -9.997 1.00 90.00 84 ILE A C 1
ATOM 652 O O . ILE A 1 84 ? 3.692 -6.587 -11.202 1.00 90.00 84 ILE A O 1
ATOM 656 N N . SER A 1 85 ? 4.426 -7.476 -9.286 1.00 89.19 85 SER A N 1
ATOM 657 C CA . SER A 1 85 ? 5.603 -8.105 -9.899 1.00 89.19 85 SER A CA 1
ATOM 658 C C . SER A 1 85 ? 5.244 -9.144 -10.965 1.00 89.19 85 SER A C 1
ATOM 660 O O . SER A 1 85 ? 6.001 -9.314 -11.917 1.00 89.19 85 SER A O 1
ATOM 662 N N . TRP A 1 86 ? 4.108 -9.832 -10.825 1.00 90.88 86 TRP A N 1
ATOM 663 C CA . TRP A 1 86 ? 3.650 -10.821 -11.801 1.00 90.88 86 TRP A CA 1
ATOM 664 C C . TRP A 1 86 ? 2.956 -10.182 -13.010 1.00 90.88 86 TRP A C 1
ATOM 666 O O . TRP A 1 86 ? 3.182 -10.596 -14.146 1.00 90.88 86 TRP A O 1
ATOM 676 N N . THR A 1 87 ? 2.130 -9.157 -12.790 1.00 91.06 87 THR A N 1
ATOM 677 C CA . THR A 1 87 ? 1.374 -8.495 -13.862 1.00 91.06 87 THR A CA 1
ATOM 678 C C . THR A 1 87 ? 2.207 -7.469 -14.626 1.00 91.06 87 THR A C 1
ATOM 680 O O . THR A 1 87 ? 2.032 -7.296 -15.833 1.00 91.06 87 THR A O 1
ATOM 683 N N . TRP A 1 88 ? 3.121 -6.775 -13.944 1.00 89.69 88 TRP A N 1
ATOM 684 C CA . TRP A 1 88 ? 3.932 -5.712 -14.525 1.00 89.69 88 TRP A CA 1
ATOM 685 C C . TRP A 1 88 ? 5.272 -6.253 -15.020 1.00 89.69 88 TRP A C 1
ATOM 687 O O . TRP A 1 88 ? 6.213 -6.441 -14.252 1.00 89.69 88 TRP A O 1
ATOM 697 N N . LYS A 1 89 ? 5.394 -6.445 -16.340 1.00 85.81 89 LYS A N 1
ATOM 698 C CA . LYS A 1 89 ? 6.579 -7.053 -16.982 1.00 85.81 89 LYS A CA 1
ATOM 699 C C . LYS A 1 89 ? 7.903 -6.355 -16.663 1.00 85.81 89 LYS A C 1
ATOM 701 O O . LYS A 1 89 ? 8.955 -6.978 -16.750 1.00 85.81 89 LYS A O 1
ATOM 706 N N . ARG A 1 90 ? 7.864 -5.058 -16.347 1.00 86.62 90 ARG A N 1
ATOM 707 C CA . ARG A 1 90 ? 9.063 -4.275 -16.017 1.00 86.62 90 ARG A CA 1
ATOM 708 C C . ARG A 1 90 ? 9.436 -4.333 -14.535 1.00 86.62 90 ARG A C 1
ATOM 710 O O . ARG A 1 90 ? 10.547 -3.944 -14.190 1.00 86.62 90 ARG A O 1
ATOM 717 N N . GLY A 1 91 ? 8.538 -4.825 -13.685 1.00 88.12 91 GLY A N 1
ATOM 718 C CA . GLY A 1 91 ? 8.762 -4.997 -12.256 1.00 88.12 91 GLY A CA 1
ATOM 719 C C . GLY A 1 91 ? 8.721 -3.710 -11.426 1.00 88.12 91 GLY A C 1
ATOM 720 O O . GLY A 1 91 ? 8.433 -2.609 -11.904 1.00 88.12 91 GLY A O 1
ATOM 721 N N . ILE A 1 92 ? 9.000 -3.885 -10.138 1.00 90.56 92 ILE A N 1
ATOM 722 C CA . ILE A 1 92 ? 9.039 -2.821 -9.134 1.00 90.56 92 ILE A CA 1
ATOM 723 C C . ILE A 1 92 ? 10.474 -2.288 -9.071 1.00 90.56 92 ILE A C 1
ATOM 725 O O . ILE A 1 92 ? 11.423 -3.065 -8.983 1.00 90.56 92 ILE A O 1
ATOM 729 N N . GLN A 1 93 ? 10.630 -0.970 -9.156 1.00 91.25 93 GLN A N 1
ATOM 730 C CA . GLN A 1 93 ? 11.918 -0.283 -9.107 1.00 91.25 93 GLN A CA 1
ATOM 731 C C . GLN A 1 93 ? 12.393 -0.048 -7.671 1.00 91.25 93 GLN A C 1
ATOM 733 O O . GLN A 1 93 ? 13.568 -0.244 -7.373 1.00 91.25 93 GLN A O 1
ATOM 738 N N . GLU A 1 94 ? 11.504 0.435 -6.805 1.00 88.25 94 GLU A N 1
ATOM 739 C CA . GLU A 1 94 ? 11.845 0.840 -5.440 1.00 88.25 94 GLU A CA 1
ATOM 740 C C . GLU A 1 94 ? 10.641 0.638 -4.522 1.00 88.25 94 GLU A C 1
ATOM 742 O O . GLU A 1 94 ? 9.498 0.833 -4.932 1.00 88.25 94 GLU A O 1
ATOM 74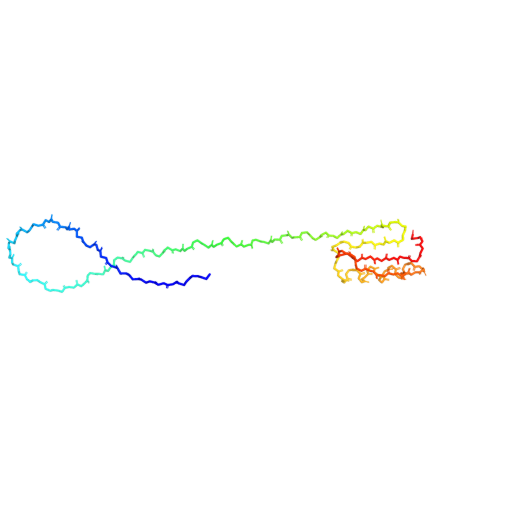7 N N . GLU A 1 95 ? 10.907 0.278 -3.272 1.00 90.81 95 GLU A N 1
ATOM 748 C CA . GLU A 1 95 ? 9.899 0.172 -2.221 1.00 90.81 95 GLU A CA 1
ATOM 749 C C . GLU A 1 95 ? 10.341 1.039 -1.054 1.00 90.81 95 GLU A C 1
ATOM 751 O O . GLU A 1 95 ? 11.496 0.978 -0.624 1.00 90.81 95 GLU A O 1
ATOM 756 N N . ARG A 1 96 ? 9.434 1.876 -0.558 1.00 89.38 96 ARG A N 1
ATOM 757 C CA . ARG A 1 96 ? 9.729 2.809 0.520 1.00 89.38 96 ARG A CA 1
ATOM 758 C C . ARG A 1 96 ? 8.536 2.936 1.444 1.00 89.38 96 ARG A C 1
ATOM 760 O O . ARG A 1 96 ? 7.432 3.199 0.996 1.00 89.38 96 ARG A O 1
ATOM 767 N N . THR A 1 97 ? 8.781 2.871 2.742 1.00 88.12 97 THR A N 1
ATOM 768 C CA . THR A 1 97 ? 7.784 3.276 3.732 1.00 88.12 97 THR A CA 1
ATOM 769 C C . THR A 1 97 ? 7.954 4.769 4.010 1.00 88.12 97 THR A C 1
ATOM 771 O O . THR A 1 97 ? 8.997 5.210 4.497 1.00 88.12 97 THR A O 1
ATOM 774 N N . TYR A 1 98 ? 6.942 5.569 3.684 1.00 82.31 98 TYR A N 1
ATOM 775 C CA . TYR A 1 98 ? 6.923 7.013 3.901 1.00 82.31 98 TYR A CA 1
ATOM 776 C C . TYR A 1 98 ? 5.713 7.410 4.746 1.00 82.31 98 TYR A C 1
ATOM 778 O O . TYR A 1 98 ? 4.580 7.091 4.401 1.00 82.31 98 TYR A O 1
ATOM 786 N N . ALA A 1 99 ? 5.936 8.123 5.854 1.00 79.56 99 ALA A N 1
ATOM 787 C CA . ALA A 1 99 ? 4.876 8.654 6.723 1.00 79.56 99 ALA A CA 1
ATOM 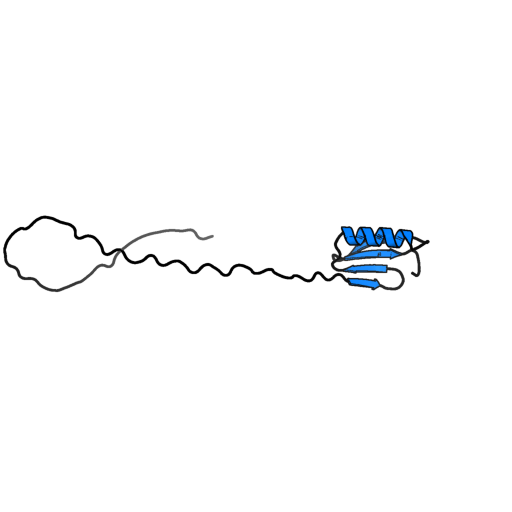788 C C . ALA A 1 99 ? 3.803 7.617 7.147 1.00 79.56 99 ALA A C 1
ATOM 790 O O . ALA A 1 99 ? 2.619 7.938 7.208 1.00 79.56 99 ALA A O 1
ATOM 791 N N . GLY A 1 100 ? 4.211 6.37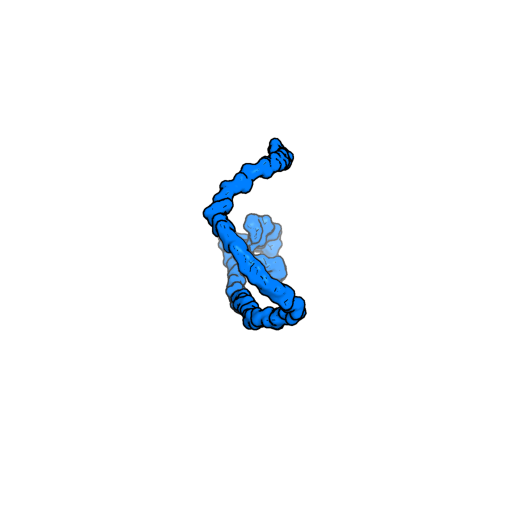0 7.416 1.00 79.19 100 GLY A N 1
ATOM 792 C CA . GLY A 1 100 ? 3.297 5.285 7.809 1.00 79.19 100 GLY A CA 1
ATOM 793 C C . GLY A 1 100 ? 2.485 4.681 6.658 1.00 79.19 100 GLY A C 1
ATOM 794 O O . GLY A 1 100 ? 1.516 3.970 6.902 1.00 79.19 100 GLY A O 1
ATOM 795 N N . SER A 1 101 ? 2.869 4.971 5.417 1.00 83.38 101 SER A N 1
ATOM 796 C CA . SER A 1 101 ? 2.308 4.374 4.206 1.00 83.38 101 SER A CA 1
ATOM 797 C C . SER A 1 101 ? 3.403 3.721 3.384 1.00 83.38 101 SER A C 1
ATOM 799 O O . SER A 1 101 ? 4.509 4.257 3.306 1.00 83.38 101 SER A O 1
ATOM 801 N N . ASP A 1 102 ? 3.094 2.593 2.764 1.00 90.25 102 ASP A N 1
ATOM 802 C CA . ASP A 1 102 ? 4.023 1.925 1.863 1.00 90.25 102 ASP A CA 1
ATOM 803 C C . ASP A 1 102 ? 3.870 2.497 0.457 1.00 90.25 102 ASP A C 1
ATOM 805 O O . ASP A 1 102 ? 2.763 2.715 -0.034 1.00 90.25 102 ASP A O 1
ATOM 809 N N . GLU A 1 103 ? 4.993 2.784 -0.184 1.00 91.94 103 GLU A N 1
ATOM 810 C CA . GLU A 1 103 ? 5.077 3.295 -1.541 1.00 91.94 103 GLU A CA 1
ATOM 811 C C . GLU A 1 103 ? 5.877 2.317 -2.400 1.00 91.94 103 GLU A C 1
ATOM 813 O O . GLU A 1 103 ? 7.006 1.951 -2.070 1.00 91.94 103 GLU A O 1
ATOM 818 N N . LEU A 1 104 ? 5.296 1.910 -3.525 1.00 91.62 104 LEU A N 1
ATOM 819 C CA . LEU A 1 104 ? 5.932 1.064 -4.527 1.00 91.62 104 LEU A CA 1
ATOM 820 C C . LEU A 1 104 ? 6.125 1.888 -5.794 1.00 91.62 104 LEU A C 1
ATOM 822 O O . LEU A 1 104 ? 5.159 2.293 -6.439 1.00 91.62 104 LEU A O 1
ATOM 826 N N . LYS A 1 105 ? 7.377 2.127 -6.164 1.00 91.44 105 LYS A N 1
ATOM 827 C CA . LYS A 1 105 ? 7.736 2.739 -7.437 1.00 91.44 105 LYS A CA 1
ATOM 828 C C . LYS A 1 105 ? 7.860 1.652 -8.496 1.00 91.44 105 LYS A C 1
ATOM 830 O O . LYS A 1 105 ? 8.659 0.732 -8.346 1.00 91.44 105 LYS A O 1
ATOM 835 N N . MET A 1 106 ? 7.097 1.755 -9.571 1.00 89.75 106 MET A N 1
ATOM 836 C CA . MET A 1 106 ? 7.143 0.845 -10.711 1.00 89.75 106 MET A CA 1
ATOM 837 C C . MET A 1 106 ? 8.191 1.289 -11.728 1.00 89.75 106 MET A C 1
ATOM 839 O O . MET A 1 106 ? 8.503 2.467 -11.862 1.00 89.75 106 MET A O 1
ATOM 843 N N . MET A 1 107 ? 8.769 0.335 -12.460 1.00 86.56 107 MET A N 1
ATOM 844 C CA . MET A 1 107 ? 9.671 0.664 -13.563 1.00 86.56 107 MET A CA 1
ATOM 845 C C . MET A 1 107 ? 8.875 1.263 -14.738 1.00 86.56 107 MET A C 1
ATOM 847 O O . MET A 1 107 ? 8.257 0.529 -15.514 1.00 86.56 107 MET A O 1
ATOM 851 N N . GLY A 1 108 ? 8.969 2.593 -14.872 1.00 83.06 108 GLY A N 1
ATOM 852 C CA . GLY A 1 108 ? 8.340 3.480 -15.867 1.00 83.06 108 GLY A CA 1
ATOM 853 C C . GLY A 1 108 ? 6.826 3.616 -15.743 1.00 83.06 108 GLY A C 1
ATOM 854 O O . GLY A 1 108 ? 6.343 3.567 -14.629 1.00 83.06 108 GLY A O 1
ATOM 855 N N . HIS A 1 109 ? 6.098 3.847 -16.843 1.00 73.94 109 HIS A N 1
ATOM 856 C CA . HIS A 1 109 ? 4.694 4.287 -16.776 1.00 73.94 109 HIS A CA 1
ATOM 857 C C . HIS A 1 109 ? 3.717 3.089 -16.768 1.00 73.94 109 HIS A C 1
ATOM 859 O O . HIS A 1 109 ? 3.602 2.457 -17.825 1.00 73.94 109 HIS A O 1
ATOM 865 N N . PRO A 1 110 ? 3.104 2.736 -15.614 1.00 66.94 110 PRO A N 1
ATOM 866 C CA . PRO A 1 110 ? 2.045 1.728 -15.494 1.00 66.94 110 PRO A CA 1
ATOM 867 C C . PRO A 1 110 ? 0.825 1.991 -16.381 1.00 66.94 110 PRO A C 1
ATOM 869 O O . PRO A 1 110 ? 0.481 3.176 -16.590 1.00 66.94 110 PRO A O 1
#

Foldseek 3Di:
DDDDDDDDDDDDDDDDDDDDDDDDDDDDDDDDDDDDDDDDDPDDDDDDDDDDDDQDKDWDDDDFFKIKTGSDDPVVVVVVQVVCQVVPVQHWDDWDQDPNIIMTGGDGGD

Secondary structure (DSSP, 8-state):
------------------------------PPPP--PPPPPPPPPPP----------EEEEETTTEEEEES--HHHHHHHHHHHHHH-TT-EEEEEEETTEEEEEESS--

Organism: NCBI:txid147567

Radius of gyration: 40.4 Å; chains: 1; bounding box: 49×32×108 Å

Sequence (110 aa):
MVQTLRLLVHGKMFFKEKSPLPDETKKPVTPAPEPTLPAYTPSAAPQPGPSFQTQCASLSLHMEDKLRFLLFSIETVNICRSTISWTWKRGIQEERTYAGSDELKMMGHP